Protein AF-D7DN92-F1 (afdb_monomer_lite)

Structure (mmCIF, N/CA/C/O backbone):
data_AF-D7DN92-F1
#
_entry.id   AF-D7DN92-F1
#
loop_
_atom_site.group_PDB
_atom_site.id
_atom_site.type_symbol
_atom_site.label_atom_id
_atom_site.label_alt_id
_atom_site.label_comp_id
_atom_site.label_asym_id
_atom_site.label_entity_id
_atom_site.label_seq_id
_atom_site.pdbx_PDB_ins_code
_atom_site.Cartn_x
_atom_site.Cartn_y
_atom_site.Cartn_z
_atom_site.occupancy
_atom_site.B_iso_or_equiv
_atom_site.auth_seq_id
_atom_site.auth_comp_id
_atom_site.auth_asym_id
_atom_site.auth_atom_id
_atom_site.pdbx_PDB_model_num
ATOM 1 N N . MET A 1 1 ? -20.271 -8.651 8.426 1.00 37.25 1 MET A N 1
ATOM 2 C CA . MET A 1 1 ? -19.228 -9.577 7.938 1.00 37.25 1 MET A CA 1
ATOM 3 C C . MET A 1 1 ? -18.035 -8.744 7.492 1.00 37.25 1 MET A C 1
ATOM 5 O O . MET A 1 1 ? -18.009 -8.278 6.363 1.00 37.25 1 MET A O 1
ATOM 9 N N . ALA A 1 2 ? -17.102 -8.469 8.405 1.00 45.66 2 ALA A N 1
ATOM 10 C CA . ALA A 1 2 ? -15.859 -7.749 8.118 1.00 45.66 2 ALA A CA 1
ATOM 11 C C . ALA A 1 2 ? -14.843 -8.737 7.518 1.00 45.66 2 ALA A C 1
ATOM 13 O O . ALA A 1 2 ? -13.880 -9.140 8.159 1.00 45.66 2 ALA A O 1
ATOM 14 N N . GLY A 1 3 ? -15.167 -9.254 6.334 1.00 43.19 3 GLY A N 1
ATOM 15 C CA . GLY A 1 3 ? -14.400 -10.295 5.666 1.00 43.19 3 GLY A CA 1
ATOM 16 C C . GLY A 1 3 ? -13.390 -9.685 4.709 1.00 43.19 3 GLY A C 1
ATOM 17 O O . GLY A 1 3 ? -13.731 -9.412 3.567 1.00 43.19 3 GLY A O 1
ATOM 18 N N . ASN A 1 4 ? -12.166 -9.495 5.197 1.00 57.03 4 ASN A N 1
ATOM 19 C CA . ASN A 1 4 ? -10.946 -9.542 4.395 1.00 57.03 4 ASN A CA 1
ATOM 20 C C . ASN A 1 4 ? -10.877 -8.571 3.195 1.00 57.03 4 ASN A C 1
ATOM 22 O O . ASN A 1 4 ? -10.732 -8.991 2.050 1.00 57.03 4 ASN A O 1
ATOM 26 N N . GLN A 1 5 ? -10.926 -7.255 3.439 1.00 57.72 5 GLN A N 1
ATOM 27 C CA . GLN A 1 5 ? -10.315 -6.328 2.478 1.00 57.72 5 GLN A CA 1
ATOM 28 C C . GLN A 1 5 ? -8.796 -6.470 2.618 1.00 57.72 5 GLN A C 1
ATOM 30 O O . GLN A 1 5 ? -8.170 -5.749 3.392 1.00 57.72 5 GLN A O 1
ATOM 35 N N . GLU A 1 6 ? -8.225 -7.466 1.938 1.00 71.44 6 GLU A N 1
ATOM 36 C CA . GLU A 1 6 ? -6.781 -7.683 1.903 1.00 71.44 6 GLU A CA 1
ATOM 37 C C . GLU A 1 6 ? -6.105 -6.411 1.398 1.00 71.44 6 GLU A C 1
ATOM 39 O O . GLU A 1 6 ? -6.309 -5.969 0.269 1.00 71.44 6 GLU A O 1
ATOM 44 N N . CYS A 1 7 ? -5.334 -5.792 2.287 1.00 81.44 7 CYS A N 1
ATOM 45 C CA . CYS A 1 7 ? -4.454 -4.697 1.941 1.00 81.44 7 CYS A CA 1
ATOM 46 C C . CYS A 1 7 ? -3.180 -5.307 1.360 1.00 81.44 7 CYS A C 1
ATOM 48 O O . CYS A 1 7 ? -2.431 -5.980 2.074 1.00 81.44 7 CYS A O 1
ATOM 50 N N . LYS A 1 8 ? -2.936 -5.094 0.068 1.00 88.06 8 LYS A N 1
ATOM 51 C CA . LYS A 1 8 ? -1.742 -5.599 -0.613 1.00 88.06 8 LYS A CA 1
ATOM 52 C C . LYS A 1 8 ? -0.841 -4.439 -0.997 1.00 88.06 8 LYS A C 1
ATOM 54 O O . LYS A 1 8 ? -1.280 -3.482 -1.622 1.00 88.06 8 LYS A O 1
ATOM 59 N N . VAL A 1 9 ? 0.436 -4.547 -0.645 1.00 89.44 9 VAL A N 1
ATOM 60 C CA . VAL A 1 9 ? 1.462 -3.555 -0.980 1.00 89.44 9 VAL A CA 1
ATOM 6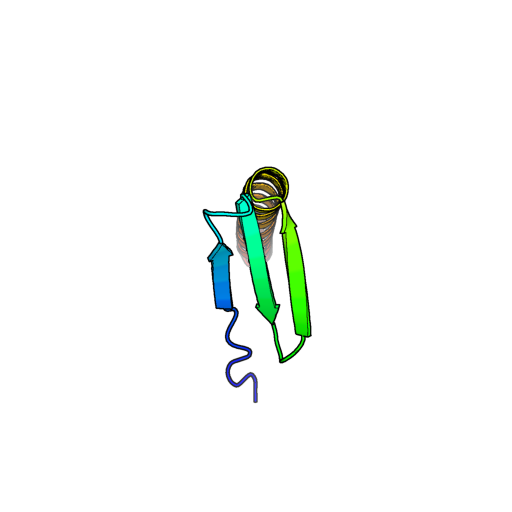1 C C . VAL A 1 9 ? 2.479 -4.202 -1.911 1.00 89.44 9 VAL A C 1
ATOM 63 O O . VAL A 1 9 ? 3.085 -5.216 -1.567 1.00 89.44 9 VAL A O 1
ATOM 66 N N . LEU A 1 10 ? 2.676 -3.621 -3.091 1.00 91.44 10 LEU A N 1
ATOM 67 C CA . LEU A 1 10 ? 3.654 -4.058 -4.083 1.00 91.44 10 LEU A CA 1
ATOM 68 C C . LEU A 1 10 ? 4.689 -2.958 -4.309 1.00 91.44 10 LEU A C 1
ATOM 70 O O . LEU A 1 10 ? 4.334 -1.818 -4.596 1.00 91.44 10 LEU A O 1
ATOM 74 N N . TYR A 1 11 ? 5.974 -3.306 -4.224 1.00 92.44 11 TYR A N 1
ATOM 75 C CA . TYR A 1 11 ? 7.069 -2.383 -4.523 1.00 92.44 11 TYR A CA 1
ATOM 76 C C . TYR A 1 11 ? 7.667 -2.652 -5.901 1.00 92.44 11 TYR A C 1
ATOM 78 O O . TYR A 1 11 ? 8.187 -3.735 -6.176 1.00 92.44 11 TYR A O 1
ATOM 86 N N . ASN A 1 12 ? 7.637 -1.638 -6.762 1.00 91.38 12 ASN A N 1
ATOM 87 C CA . ASN A 1 12 ? 8.305 -1.645 -8.051 1.00 91.38 12 ASN A CA 1
ATOM 88 C C . ASN A 1 12 ? 9.643 -0.905 -7.954 1.00 91.38 12 ASN A C 1
ATOM 90 O O . ASN A 1 12 ? 9.707 0.316 -8.097 1.00 91.38 12 ASN A O 1
ATOM 94 N N . LYS A 1 13 ? 10.725 -1.670 -7.784 1.00 89.12 13 LYS A N 1
ATOM 95 C CA . LYS A 1 13 ? 12.092 -1.142 -7.671 1.00 89.12 13 LYS A CA 1
ATOM 96 C C . LYS A 1 13 ? 12.577 -0.406 -8.925 1.00 89.12 13 LYS A C 1
ATOM 98 O O . LYS A 1 13 ? 13.337 0.544 -8.810 1.00 89.12 13 LYS A O 1
ATOM 103 N N . ALA A 1 14 ? 12.147 -0.821 -10.119 1.00 92.69 14 ALA A N 1
ATOM 104 C CA . ALA A 1 14 ? 12.592 -0.199 -11.369 1.00 92.69 14 ALA A CA 1
ATOM 105 C C . ALA A 1 14 ? 12.037 1.222 -11.552 1.00 92.69 14 ALA A C 1
ATOM 107 O O . ALA A 1 14 ? 12.646 2.033 -12.242 1.00 92.69 14 ALA A O 1
ATOM 108 N N . LYS A 1 15 ? 10.880 1.513 -10.947 1.00 90.75 15 LYS A N 1
ATOM 109 C CA . LYS A 1 15 ? 10.207 2.819 -11.026 1.00 90.75 15 LYS A CA 1
ATOM 110 C C . LYS A 1 15 ? 10.230 3.598 -9.709 1.00 90.75 15 LYS A C 1
ATOM 112 O O . LYS A 1 15 ? 9.735 4.714 -9.683 1.00 90.75 15 LYS A O 1
ATOM 117 N N . ASP A 1 16 ? 10.756 2.998 -8.644 1.00 92.38 16 ASP A N 1
ATOM 118 C CA . ASP A 1 16 ? 10.679 3.477 -7.260 1.00 92.38 16 ASP A CA 1
ATOM 119 C C . ASP A 1 16 ? 9.253 3.864 -6.813 1.00 92.38 16 ASP A C 1
ATOM 121 O O . ASP A 1 16 ? 8.994 4.911 -6.219 1.00 92.38 16 ASP A O 1
ATOM 125 N N . MET A 1 17 ? 8.297 2.987 -7.130 1.00 94.75 17 MET A N 1
ATOM 126 C CA . MET A 1 17 ? 6.868 3.197 -6.883 1.00 94.75 17 MET A CA 1
ATOM 127 C C . MET A 1 17 ? 6.289 2.093 -6.004 1.00 94.75 17 MET A C 1
ATOM 129 O O . MET A 1 17 ? 6.666 0.927 -6.121 1.00 94.75 17 MET A O 1
ATOM 133 N N . ILE A 1 18 ? 5.321 2.461 -5.174 1.00 93.38 18 ILE A N 1
ATOM 134 C CA . ILE A 1 18 ? 4.489 1.550 -4.395 1.00 93.38 18 ILE A CA 1
ATOM 135 C C . ILE A 1 18 ? 3.085 1.529 -4.995 1.00 93.38 18 ILE A C 1
ATOM 137 O O . ILE A 1 18 ? 2.508 2.580 -5.279 1.00 93.38 18 ILE A O 1
ATOM 141 N N . GLU A 1 19 ? 2.533 0.332 -5.156 1.00 92.94 19 GLU A N 1
ATOM 142 C CA . GLU A 1 19 ? 1.134 0.098 -5.496 1.00 92.94 19 GLU A CA 1
ATOM 143 C C . GLU A 1 19 ? 0.428 -0.533 -4.291 1.00 92.94 19 GLU A C 1
ATOM 145 O O . GLU A 1 19 ? 0.859 -1.565 -3.775 1.00 92.94 19 GLU A O 1
ATOM 150 N N . LEU A 1 20 ? -0.615 0.138 -3.812 1.00 89.94 20 LEU A N 1
ATOM 151 C CA . LEU A 1 20 ? -1.423 -0.240 -2.661 1.00 89.94 20 LEU A CA 1
ATOM 152 C C . LEU A 1 20 ? -2.812 -0.643 -3.155 1.00 89.94 20 LEU A C 1
ATOM 154 O O . LEU A 1 20 ? -3.523 0.189 -3.714 1.00 89.94 20 LEU A O 1
ATOM 158 N N . GLU A 1 21 ? -3.211 -1.884 -2.916 1.00 90.56 21 GLU A N 1
ATOM 159 C CA . GLU A 1 21 ? -4.539 -2.395 -3.247 1.00 90.56 21 GLU A CA 1
ATOM 160 C C . GLU A 1 21 ? -5.376 -2.534 -1.973 1.00 90.56 21 GLU A C 1
ATOM 162 O O . GLU A 1 21 ? -4.954 -3.194 -1.022 1.00 90.56 21 GLU A O 1
ATOM 167 N N . VAL A 1 22 ? -6.551 -1.900 -1.949 1.00 85.88 22 VAL A N 1
ATOM 168 C CA . VAL A 1 22 ? -7.514 -1.968 -0.842 1.00 85.88 22 VAL A CA 1
ATOM 169 C C . VAL A 1 22 ? -8.915 -2.134 -1.414 1.00 85.88 22 VAL A C 1
ATOM 171 O O . VAL A 1 22 ? -9.402 -1.269 -2.141 1.00 85.88 22 VAL A O 1
ATOM 174 N N . GLY A 1 23 ? -9.576 -3.249 -1.093 1.00 83.06 23 GLY A N 1
ATOM 175 C CA . GLY A 1 23 ? -10.969 -3.486 -1.490 1.00 83.06 23 GLY A CA 1
ATOM 176 C C . GLY A 1 23 ? -11.211 -3.385 -3.003 1.00 83.06 23 GLY A C 1
ATOM 177 O O . GLY A 1 23 ? -12.242 -2.865 -3.420 1.00 83.06 23 GLY A O 1
ATOM 178 N N . GLY A 1 24 ? -10.242 -3.815 -3.820 1.00 83.06 24 GLY A N 1
ATOM 179 C CA . GLY A 1 24 ? -10.293 -3.729 -5.285 1.00 83.06 24 GLY A CA 1
ATOM 180 C C . GLY A 1 24 ? -9.924 -2.360 -5.876 1.00 83.06 24 GLY A C 1
ATOM 181 O O . GLY A 1 24 ? -9.920 -2.210 -7.095 1.00 83.06 24 GLY A O 1
ATOM 182 N N . THR A 1 25 ? -9.587 -1.365 -5.049 1.00 86.12 25 THR A N 1
ATOM 183 C CA . THR A 1 25 ? -9.055 -0.068 -5.500 1.00 86.12 25 THR A CA 1
ATOM 184 C C . THR A 1 25 ? -7.531 -0.076 -5.422 1.00 86.12 25 THR A C 1
ATOM 186 O O . THR A 1 25 ? -6.982 -0.401 -4.373 1.00 86.12 25 THR A O 1
ATOM 189 N N . SER A 1 26 ? -6.848 0.317 -6.504 1.00 89.88 26 SER A N 1
ATOM 190 C CA . SER A 1 26 ? -5.387 0.479 -6.535 1.00 89.88 26 SER A CA 1
ATOM 191 C C . SER A 1 26 ? -4.991 1.955 -6.443 1.00 89.88 26 SER A C 1
ATOM 193 O O . SER A 1 26 ? -5.506 2.801 -7.177 1.00 89.88 26 SER A O 1
ATOM 195 N N . LEU A 1 27 ? -4.057 2.256 -5.545 1.00 90.06 27 LEU A N 1
ATOM 196 C CA . LEU A 1 27 ? -3.442 3.564 -5.350 1.00 90.06 27 LEU A CA 1
ATOM 197 C C . LEU A 1 27 ? -1.940 3.462 -5.615 1.00 90.06 27 LEU A C 1
ATOM 199 O O . LEU A 1 27 ? -1.294 2.492 -5.22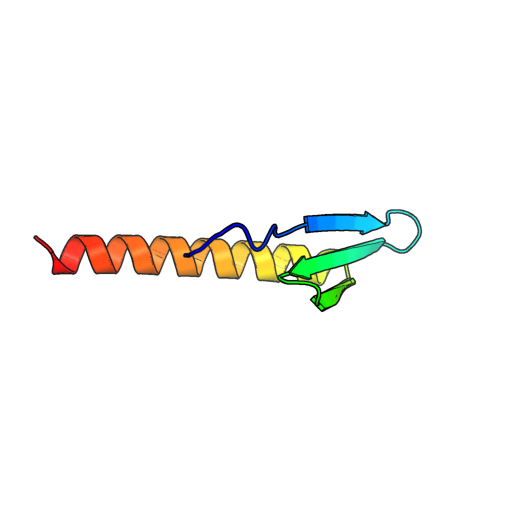3 1.00 90.06 27 LEU A O 1
ATOM 203 N N . ARG A 1 28 ? -1.365 4.482 -6.256 1.00 92.12 28 ARG A N 1
ATOM 204 C CA . ARG A 1 28 ? 0.065 4.519 -6.586 1.00 92.12 28 ARG A CA 1
ATOM 205 C C . ARG A 1 28 ? 0.751 5.698 -5.929 1.00 92.12 28 ARG A C 1
ATOM 207 O O . ARG A 1 28 ? 0.269 6.8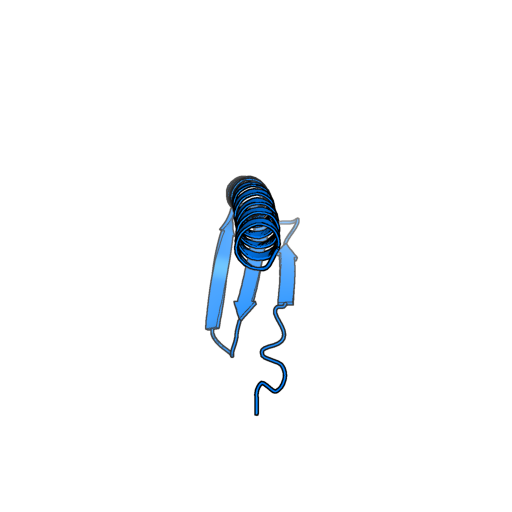24 -6.006 1.00 92.12 28 ARG A O 1
ATOM 214 N N . PHE A 1 29 ? 1.911 5.428 -5.350 1.00 89.88 29 PHE A N 1
ATOM 215 C CA . PHE A 1 29 ? 2.711 6.403 -4.625 1.00 89.88 29 PHE A CA 1
ATOM 216 C C . PHE A 1 29 ? 4.174 6.286 -5.035 1.00 89.88 29 PHE A C 1
ATOM 218 O O . PHE A 1 29 ? 4.667 5.181 -5.254 1.00 89.88 29 PHE A O 1
ATOM 225 N N . GLU A 1 30 ? 4.898 7.404 -5.060 1.00 93.50 30 GLU A N 1
ATOM 226 C CA . GLU A 1 30 ? 6.360 7.345 -4.962 1.00 93.50 30 GLU A CA 1
ATOM 227 C C . GLU A 1 30 ? 6.737 6.669 -3.638 1.00 93.50 30 GLU A C 1
ATOM 229 O O . GLU A 1 30 ? 6.116 6.944 -2.603 1.00 93.50 30 GLU A O 1
ATOM 234 N N . ALA A 1 31 ? 7.759 5.811 -3.643 1.00 89.12 31 ALA A N 1
ATOM 235 C CA . ALA A 1 31 ? 8.109 5.008 -2.472 1.00 89.12 31 ALA A CA 1
ATOM 236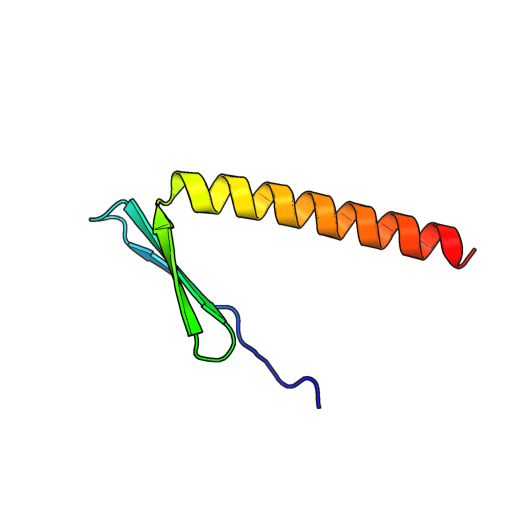 C C . ALA A 1 31 ? 8.374 5.864 -1.223 1.00 89.12 31 ALA A C 1
ATOM 238 O O . ALA A 1 31 ? 7.851 5.575 -0.145 1.00 89.12 31 ALA A O 1
ATOM 239 N N . ARG A 1 32 ? 9.099 6.980 -1.380 1.00 89.25 32 ARG A N 1
ATOM 240 C CA . ARG A 1 32 ? 9.370 7.938 -0.291 1.00 89.25 32 ARG A CA 1
ATOM 241 C C . ARG A 1 32 ? 8.095 8.476 0.372 1.00 89.25 32 ARG A C 1
ATOM 243 O O . ARG A 1 32 ? 8.028 8.555 1.598 1.00 89.25 32 ARG A O 1
ATOM 250 N N . ASN A 1 33 ? 7.070 8.786 -0.423 1.00 88.88 33 ASN A N 1
ATOM 251 C CA . ASN A 1 33 ? 5.815 9.348 0.072 1.00 88.88 33 ASN A CA 1
ATOM 252 C C . ASN A 1 33 ? 5.017 8.277 0.819 1.00 88.88 33 ASN A C 1
ATOM 254 O O . ASN A 1 33 ? 4.479 8.545 1.893 1.00 88.88 33 ASN A O 1
ATOM 258 N N . PHE A 1 34 ? 5.009 7.047 0.295 1.00 88.06 34 PHE A N 1
ATOM 259 C CA . PHE A 1 34 ? 4.363 5.916 0.951 1.00 88.06 34 PHE A CA 1
ATOM 260 C C . PHE A 1 34 ? 4.980 5.612 2.320 1.00 88.06 34 PHE A C 1
ATOM 262 O O . PHE A 1 34 ? 4.243 5.473 3.293 1.00 88.06 34 PHE A O 1
ATOM 269 N N . PHE A 1 35 ? 6.313 5.565 2.437 1.00 84.44 35 PHE A N 1
ATOM 270 C CA . PHE A 1 35 ? 6.970 5.298 3.723 1.00 84.44 35 PHE A CA 1
ATOM 271 C C . PHE A 1 35 ? 6.637 6.353 4.782 1.00 84.44 35 PHE A C 1
ATOM 273 O O . PHE A 1 35 ? 6.308 6.001 5.917 1.00 84.44 35 PHE A O 1
ATOM 280 N N . MET A 1 36 ? 6.670 7.636 4.408 1.00 88.00 36 MET A N 1
ATOM 281 C CA . MET A 1 36 ? 6.298 8.725 5.315 1.00 88.00 36 MET A CA 1
ATOM 282 C C . MET A 1 36 ? 4.837 8.623 5.763 1.00 88.00 36 MET A C 1
ATOM 284 O O . MET A 1 36 ? 4.548 8.727 6.956 1.00 88.00 36 MET A O 1
ATOM 288 N N . MET A 1 37 ? 3.915 8.398 4.823 1.00 88.06 37 MET A N 1
ATOM 289 C CA . MET A 1 37 ? 2.492 8.255 5.131 1.00 88.06 37 MET A CA 1
ATOM 290 C C . MET A 1 37 ? 2.219 7.034 6.010 1.00 88.06 37 MET A C 1
ATOM 292 O O . MET A 1 37 ? 1.481 7.145 6.985 1.00 88.06 37 MET A O 1
ATOM 296 N N . ASN A 1 38 ? 2.841 5.893 5.710 1.00 87.38 38 ASN A N 1
ATOM 297 C CA . ASN A 1 38 ? 2.678 4.664 6.477 1.00 87.38 38 ASN A CA 1
ATOM 298 C C . ASN A 1 38 ? 3.101 4.850 7.941 1.00 87.38 38 ASN A C 1
ATOM 300 O O . ASN A 1 38 ? 2.364 4.471 8.848 1.00 87.38 38 ASN A O 1
ATOM 304 N N . GLU A 1 39 ? 4.245 5.489 8.193 1.00 90.75 39 GLU A N 1
ATOM 305 C CA . GLU A 1 39 ? 4.703 5.726 9.565 1.00 90.75 39 GLU A CA 1
ATOM 306 C C . GLU A 1 39 ? 3.815 6.735 10.310 1.00 90.75 39 GLU A C 1
ATOM 308 O O . GLU A 1 39 ? 3.511 6.539 11.489 1.00 90.75 39 GLU A O 1
ATOM 313 N N . MET A 1 40 ? 3.341 7.792 9.637 1.00 89.88 40 MET A N 1
ATOM 314 C CA . MET A 1 40 ? 2.385 8.728 10.242 1.00 89.88 40 MET A CA 1
ATOM 315 C C . MET A 1 40 ? 1.067 8.039 10.612 1.00 89.88 40 MET A C 1
ATOM 317 O O . MET A 1 40 ? 0.572 8.226 11.725 1.00 89.88 40 MET A O 1
ATOM 321 N N . LEU A 1 41 ? 0.530 7.203 9.721 1.00 86.75 41 LEU A N 1
ATOM 322 C CA . LEU A 1 41 ? -0.689 6.434 9.971 1.00 86.75 41 LEU A CA 1
ATOM 323 C C . LEU A 1 41 ? -0.497 5.430 11.112 1.00 86.75 41 LEU A C 1
ATOM 325 O O . LEU A 1 41 ? -1.357 5.336 11.986 1.00 86.75 41 LEU A O 1
ATOM 329 N N . ARG A 1 42 ? 0.652 4.743 11.172 1.00 89.81 42 ARG A N 1
ATOM 330 C CA . ARG A 1 42 ? 0.988 3.817 12.265 1.00 89.81 42 ARG A CA 1
ATOM 331 C C . ARG A 1 42 ? 1.003 4.522 13.621 1.00 89.81 42 ARG A C 1
ATOM 333 O O . ARG A 1 42 ? 0.435 4.012 14.585 1.00 89.81 42 ARG A O 1
ATOM 340 N N . LYS A 1 43 ? 1.607 5.713 13.695 1.00 92.94 43 LYS A N 1
ATOM 341 C CA . LYS A 1 43 ? 1.621 6.539 14.915 1.00 92.94 43 LYS A CA 1
ATOM 342 C C . LYS A 1 43 ? 0.226 7.021 15.302 1.00 92.94 43 LYS A C 1
ATOM 344 O O . LYS A 1 43 ? -0.121 6.977 16.480 1.00 92.94 43 LYS A O 1
ATOM 349 N N . ALA A 1 44 ? -0.574 7.463 14.332 1.00 89.06 44 ALA A N 1
ATOM 350 C CA . ALA A 1 44 ? -1.946 7.897 14.578 1.00 89.06 44 ALA A CA 1
ATOM 351 C C . ALA A 1 44 ? -2.813 6.746 15.113 1.00 89.06 44 ALA A C 1
ATOM 353 O O . ALA A 1 44 ? -3.495 6.922 16.120 1.00 89.06 44 ALA A O 1
ATOM 354 N N . ALA A 1 45 ? -2.724 5.558 14.506 1.00 86.12 45 ALA A N 1
ATOM 355 C CA . ALA A 1 45 ? -3.432 4.364 14.962 1.00 86.12 45 ALA A CA 1
ATOM 356 C C . ALA A 1 45 ? -3.017 3.958 16.385 1.00 86.12 45 ALA A C 1
ATOM 358 O O . ALA A 1 45 ? -3.880 3.740 17.231 1.00 86.12 45 ALA A O 1
ATOM 359 N N . ALA A 1 46 ? -1.713 3.939 16.684 1.00 89.62 46 ALA A N 1
ATOM 360 C CA . ALA A 1 46 ? -1.220 3.649 18.031 1.00 89.62 46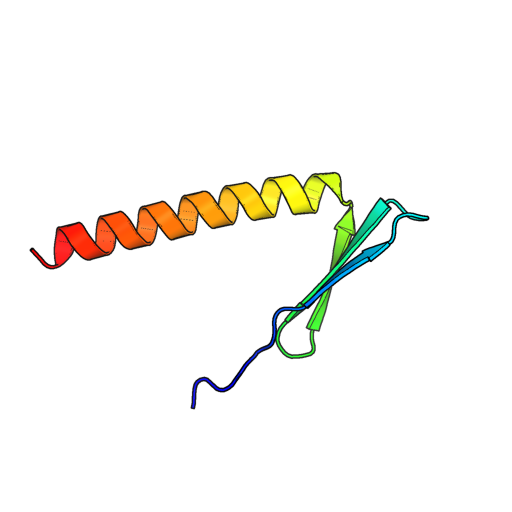 ALA A CA 1
ATOM 361 C C . ALA A 1 46 ? -1.749 4.654 19.069 1.00 89.62 46 ALA A C 1
ATOM 363 O O . ALA A 1 46 ? -2.210 4.257 20.137 1.00 89.62 46 ALA A O 1
ATOM 364 N N . LYS A 1 47 ? -1.747 5.954 18.741 1.00 91.31 47 LYS A N 1
ATOM 365 C CA . LYS A 1 47 ? -2.294 6.995 19.621 1.00 91.31 47 LYS A CA 1
ATOM 366 C C . LYS A 1 47 ? -3.792 6.809 19.869 1.00 91.31 47 LYS A C 1
ATOM 368 O O . LYS A 1 47 ? -4.224 6.962 21.008 1.00 91.31 47 LYS A O 1
ATOM 373 N N . LEU A 1 48 ? -4.565 6.482 18.832 1.00 85.00 48 LEU A N 1
ATOM 374 C CA . LEU A 1 48 ? -6.000 6.220 18.966 1.00 85.00 48 LEU A CA 1
ATOM 375 C C . LEU A 1 48 ? -6.260 5.051 19.919 1.00 85.00 48 LEU A C 1
ATOM 377 O O . LEU A 1 48 ? -7.063 5.211 20.831 1.00 85.00 48 LEU A O 1
ATOM 381 N N . VAL A 1 49 ? -5.529 3.939 19.766 1.00 85.00 49 VAL A N 1
ATOM 382 C CA . VAL A 1 49 ? -5.634 2.769 20.657 1.00 85.00 49 VAL A CA 1
ATOM 383 C C . VAL A 1 49 ? -5.362 3.159 22.111 1.00 85.00 49 VAL A C 1
ATOM 385 O O . VAL A 1 49 ? -6.194 2.898 22.979 1.00 85.00 49 VAL A O 1
ATOM 388 N N . MET A 1 50 ? -4.259 3.869 22.371 1.00 85.81 50 MET A N 1
ATOM 389 C CA . MET A 1 50 ? -3.915 4.320 23.725 1.00 85.81 50 MET A CA 1
ATOM 390 C C . MET A 1 50 ? -4.994 5.225 24.334 1.00 85.81 50 MET A C 1
ATOM 392 O O . MET A 1 50 ? -5.313 5.100 25.511 1.00 85.81 50 MET 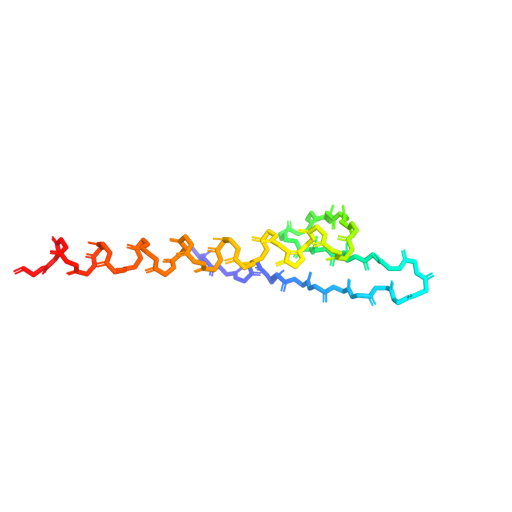A O 1
ATOM 396 N N . GLN A 1 51 ? -5.579 6.135 23.548 1.00 79.94 51 GLN A N 1
ATOM 397 C CA . GLN A 1 51 ? -6.670 6.986 24.029 1.00 79.94 51 GLN A CA 1
ATOM 398 C C . GLN A 1 51 ? -7.933 6.173 24.324 1.00 79.94 51 GLN A C 1
ATOM 400 O O . GLN A 1 51 ? -8.573 6.395 25.347 1.00 79.94 51 GLN A O 1
ATOM 405 N N . THR A 1 52 ? -8.290 5.212 23.473 1.00 74.00 52 THR A N 1
ATOM 406 C CA . THR A 1 52 ? -9.470 4.369 23.703 1.00 74.00 52 THR A CA 1
ATOM 407 C C . THR A 1 52 ? -9.335 3.452 24.916 1.00 74.00 52 THR A C 1
ATOM 409 O O . THR A 1 52 ? -10.341 3.219 25.583 1.00 74.00 52 THR A O 1
ATOM 412 N N . GLU A 1 53 ? -8.127 2.982 25.240 1.00 70.00 53 GLU A N 1
ATOM 413 C CA . GLU A 1 53 ? -7.862 2.210 26.464 1.00 70.00 53 GLU A CA 1
ATOM 414 C C . GLU A 1 53 ? -7.960 3.081 27.724 1.00 70.00 53 GLU A C 1
ATOM 416 O O . GLU A 1 53 ? -8.517 2.647 28.727 1.00 70.00 53 GLU A O 1
ATOM 421 N N . LEU A 1 54 ? -7.510 4.340 27.658 1.00 59.69 54 LEU A N 1
ATOM 422 C CA . LEU A 1 54 ? -7.627 5.298 28.766 1.00 59.69 54 LEU A CA 1
ATOM 423 C C . LEU A 1 54 ? -9.075 5.723 29.060 1.00 59.69 54 LEU A C 1
ATOM 425 O O . LEU A 1 54 ? -9.373 6.103 30.185 1.00 59.69 54 LEU A O 1
ATOM 429 N N . HIS A 1 55 ? -9.968 5.686 28.069 1.00 57.22 55 HIS A N 1
ATOM 430 C CA . HIS A 1 55 ? -11.380 6.058 28.235 1.00 57.22 55 HIS A CA 1
ATOM 431 C C . HIS A 1 55 ? -12.292 4.896 28.680 1.00 57.22 55 HIS A C 1
ATOM 433 O O . HIS A 1 55 ? -13.478 5.126 28.906 1.00 57.22 55 HIS A O 1
ATOM 439 N N . HIS A 1 56 ? -11.762 3.674 28.805 1.00 52.91 56 HIS A N 1
ATOM 440 C CA . HIS A 1 56 ? -12.488 2.488 29.291 1.00 52.91 56 HIS A CA 1
ATOM 441 C C . HIS A 1 56 ? -11.998 1.983 30.668 1.00 52.91 56 HIS A C 1
ATOM 443 O O . HIS A 1 56 ? -12.441 0.917 31.101 1.00 52.91 56 HIS A O 1
ATOM 449 N N . ALA A 1 57 ? -11.110 2.723 31.345 1.00 48.28 57 ALA A N 1
ATOM 450 C CA . ALA A 1 57 ? -10.650 2.475 32.718 1.00 48.28 57 ALA A CA 1
ATOM 451 C C . ALA A 1 57 ? -11.308 3.453 33.702 1.00 48.28 57 ALA A C 1
ATOM 453 O O . ALA A 1 57 ? -11.594 3.023 34.842 1.00 48.28 57 ALA A O 1
#

Organism: Methylotenera versatilis (strain 301) (NCBI:txid666681)

Secondary structure (DSSP, 8-state):
-------EEEEETTTTEEEEEETTEEEEEEHHHHHHHHHHHHHHHHHHHHHHHHT--

Radius of gyration: 14.98 Å; chains: 1; bounding box: 32×20×44 Å

Sequence (57 aa):
MAGNQECKVLYNKAKDMIELEVGGTSLRFEARNFFMMNEMLRKAAAKLVMQTELHHA

pLDDT: mean 82.0, std 14.56, range [37.25, 94.75]

Foldseek 3Di:
DPPDQDWDWDADPVQQKIWTHGPNDIDIDRVVVVVVVVVVVVVVVVVVVVVVVVVVD